Protein AF-A0ABC8R8D2-F1 (afdb_monomer_lite)

InterPro domains:
  IPR044807 E3 ubiquitin protein ligase DRIP1-like [PTHR46293] (1-75)

Foldseek 3Di:
DFLLVVLVVCCVVVVNPDSLQKFKDFPNDTDDRGHDPVNSVVVNCVNVDDPVNVVPDPDPPVPDDGDMDMDGDPPDDDPDDD

Organism: NCBI:txid185542

Sequence (82 aa):
MTVSTIRKYLKQKLNLMDESEVDVHCCGLKLNANLTLMDIEHLWLKYRVPDHAKAKAKWDVKEIVMELGYSRNKEFKVPKEN

Radius of gyration: 16.02 Å; chains: 1; bounding box: 34×20×53 Å

pLDDT: mean 80.53, std 16.45, range [46.38, 95.81]

Secondary structure (DSSP, 8-state):
-BHHHHHHHHHHHTT-S-GGGEEEEETTEEPPTT-BHHHHHHHHHHHH--TTTTTT----GGG-PPP-EEEE-TTPPPP---

Structure (mmCIF, N/CA/C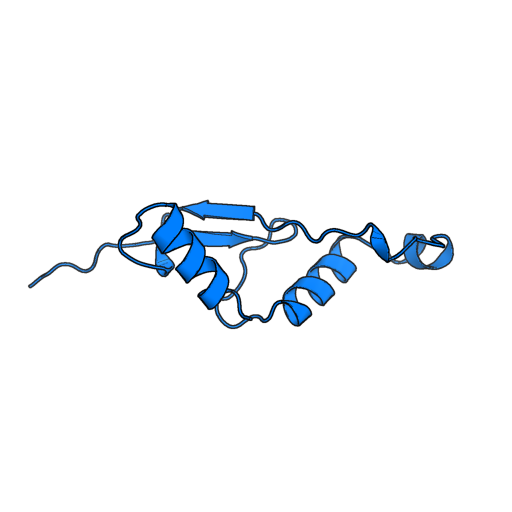/O backbone):
data_AF-A0ABC8R8D2-F1
#
_entry.id   AF-A0ABC8R8D2-F1
#
loop_
_atom_site.group_PDB
_atom_site.id
_atom_site.type_symbol
_atom_site.label_atom_id
_atom_site.label_alt_id
_atom_site.label_comp_id
_atom_site.label_asym_id
_atom_site.label_entity_id
_atom_site.label_seq_id
_atom_site.pdbx_PDB_ins_code
_atom_site.Cartn_x
_atom_site.Cartn_y
_atom_site.Cartn_z
_atom_site.occupancy
_atom_site.B_iso_or_equiv
_atom_site.auth_seq_id
_atom_site.auth_comp_id
_atom_site.auth_asym_id
_atom_site.auth_atom_id
_atom_site.pdbx_PDB_model_num
ATOM 1 N N . MET A 1 1 ? 5.300 11.569 0.256 1.00 83.31 1 MET A N 1
ATOM 2 C CA . MET A 1 1 ? 3.971 10.941 0.447 1.00 83.31 1 MET A CA 1
ATOM 3 C C . MET A 1 1 ? 4.179 9.470 0.775 1.00 83.31 1 MET A C 1
ATOM 5 O O . MET A 1 1 ? 5.024 8.854 0.130 1.00 83.31 1 MET A O 1
ATOM 9 N N . THR A 1 2 ? 3.475 8.938 1.776 1.00 94.56 2 THR A N 1
ATOM 10 C CA . THR A 1 2 ? 3.595 7.533 2.211 1.00 94.56 2 THR A CA 1
ATOM 11 C C . THR A 1 2 ? 2.306 6.756 1.971 1.00 94.56 2 THR A C 1
ATOM 13 O O . THR A 1 2 ? 1.254 7.343 1.700 1.00 94.56 2 THR A O 1
ATOM 16 N N . VAL A 1 3 ? 2.363 5.433 2.123 1.00 93.38 3 VAL A N 1
ATOM 17 C CA . VAL A 1 3 ? 1.178 4.567 2.083 1.00 93.38 3 VAL A CA 1
ATOM 18 C C . VAL A 1 3 ? 0.142 4.984 3.129 1.00 93.38 3 VAL A C 1
ATOM 20 O O . VAL A 1 3 ? -1.043 4.982 2.811 1.00 93.38 3 VAL A O 1
ATOM 23 N N . SER A 1 4 ? 0.539 5.420 4.331 1.00 94.25 4 SER A N 1
ATOM 24 C CA . SER A 1 4 ? -0.414 5.974 5.314 1.00 94.25 4 SER A CA 1
ATOM 25 C C . SER A 1 4 ? -1.181 7.178 4.750 1.00 94.25 4 SER A C 1
ATOM 27 O O . SER A 1 4 ? -2.393 7.263 4.918 1.00 94.25 4 SER A O 1
ATOM 29 N N . THR A 1 5 ? -0.538 8.069 3.981 1.00 95.12 5 THR A N 1
ATOM 30 C CA . THR A 1 5 ? -1.252 9.182 3.321 1.00 95.12 5 THR A CA 1
ATOM 31 C C . THR A 1 5 ? -2.309 8.679 2.330 1.00 95.12 5 THR A C 1
ATOM 33 O O . THR A 1 5 ? -3.421 9.202 2.297 1.00 95.12 5 THR A O 1
ATOM 36 N N . ILE A 1 6 ? -1.994 7.633 1.559 1.00 94.38 6 ILE A N 1
ATOM 37 C CA . ILE A 1 6 ? -2.936 7.002 0.621 1.00 94.38 6 ILE A CA 1
ATOM 38 C C . ILE A 1 6 ? -4.098 6.355 1.384 1.00 94.38 6 ILE A C 1
ATOM 40 O O . ILE A 1 6 ? -5.256 6.539 1.014 1.00 94.38 6 ILE A O 1
ATOM 44 N N . ARG A 1 7 ? -3.812 5.649 2.485 1.00 94.38 7 ARG A N 1
ATOM 45 C CA . ARG A 1 7 ? -4.839 5.046 3.347 1.00 94.38 7 ARG A CA 1
ATOM 46 C C . ARG A 1 7 ? -5.754 6.100 3.970 1.00 94.38 7 ARG A C 1
ATOM 48 O O . ARG A 1 7 ? -6.962 5.898 3.980 1.00 94.38 7 ARG A O 1
ATOM 55 N N . LYS A 1 8 ? -5.222 7.251 4.396 1.00 95.31 8 LYS A N 1
ATOM 56 C CA . LYS A 1 8 ? -6.019 8.397 4.883 1.00 95.31 8 LYS A CA 1
ATOM 57 C C . LYS A 1 8 ? -6.961 8.943 3.817 1.00 95.31 8 LYS A C 1
ATOM 59 O O . LYS A 1 8 ? -8.130 9.192 4.102 1.00 95.31 8 LYS A O 1
ATOM 64 N N . TYR A 1 9 ? -6.473 9.090 2.587 1.00 95.25 9 TYR A N 1
ATOM 65 C CA . TYR A 1 9 ? -7.312 9.495 1.461 1.00 95.25 9 TYR A CA 1
ATOM 66 C C . TYR A 1 9 ? -8.423 8.471 1.188 1.00 95.25 9 TYR A C 1
ATOM 68 O O . TYR A 1 9 ? -9.588 8.840 1.055 1.00 95.25 9 TYR A O 1
ATOM 76 N N . LEU A 1 10 ? -8.084 7.179 1.156 1.00 95.12 10 LEU A N 1
ATOM 77 C CA . LEU A 1 10 ? -9.054 6.103 0.943 1.00 95.12 10 LEU A CA 1
ATOM 78 C C . LEU A 1 10 ? -10.074 6.013 2.079 1.00 95.12 10 LEU A C 1
ATOM 80 O O . LEU A 1 10 ? -11.254 5.840 1.797 1.00 95.12 10 LEU A O 1
ATOM 84 N N . LYS A 1 11 ? -9.657 6.212 3.335 1.00 94.81 11 LYS A N 1
ATOM 85 C CA . LYS A 1 11 ? -10.559 6.323 4.486 1.00 94.81 11 LYS A CA 1
ATOM 86 C C . LYS A 1 11 ? -11.630 7.379 4.232 1.00 94.81 11 LYS A C 1
ATOM 88 O O . LYS A 1 11 ? -12.811 7.079 4.353 1.00 94.81 11 LYS A O 1
ATOM 93 N N . GLN A 1 12 ? -11.229 8.594 3.856 1.00 95.19 12 GLN A N 1
ATOM 94 C CA . GLN A 1 12 ? -12.172 9.684 3.587 1.00 95.19 12 GLN A CA 1
ATOM 95 C C . GLN A 1 12 ? -13.062 9.378 2.378 1.00 95.19 12 GLN A C 1
ATOM 97 O O . GLN A 1 12 ? -14.277 9.533 2.448 1.00 95.19 12 GLN A O 1
ATOM 102 N N . LYS A 1 13 ? -12.470 8.898 1.280 1.00 95.81 13 LYS A N 1
ATOM 103 C CA . LYS A 1 13 ? -13.183 8.615 0.027 1.00 95.81 13 LYS A CA 1
ATOM 104 C C . LYS A 1 13 ? -14.207 7.487 0.156 1.00 95.81 13 LYS A C 1
ATOM 106 O O . LYS A 1 13 ?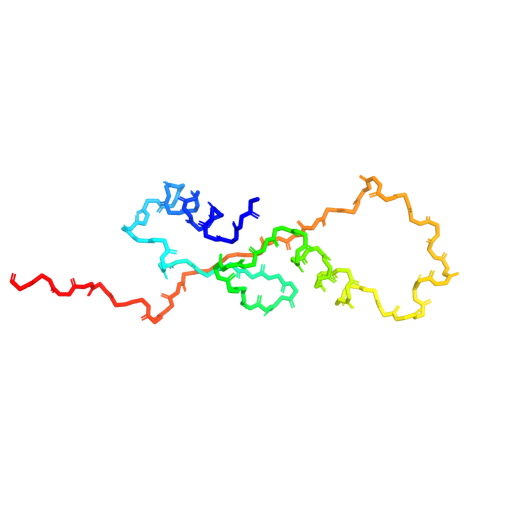 -15.239 7.524 -0.505 1.00 95.81 13 LYS A O 1
ATOM 111 N N . LEU A 1 14 ? -13.900 6.478 0.966 1.00 93.75 14 LEU A N 1
ATOM 112 C CA . LEU A 1 14 ? -14.721 5.283 1.162 1.00 93.75 14 LEU A CA 1
ATOM 113 C C . LEU A 1 14 ? -15.545 5.338 2.458 1.00 93.75 14 LEU A C 1
ATOM 115 O O . LEU A 1 14 ? -16.221 4.365 2.779 1.00 93.75 14 LEU A O 1
ATOM 119 N N . ASN A 1 15 ? -15.487 6.456 3.190 1.00 93.06 15 ASN A N 1
ATOM 120 C CA . ASN A 1 15 ? -16.154 6.663 4.475 1.00 93.06 15 ASN A CA 1
ATOM 121 C C . ASN A 1 15 ? -15.865 5.544 5.501 1.00 93.06 15 ASN A C 1
ATOM 123 O O . ASN A 1 15 ? -16.776 4.977 6.105 1.00 93.06 15 ASN A O 1
ATOM 127 N N . LEU A 1 16 ? -14.586 5.194 5.661 1.00 91.50 16 LEU A N 1
ATOM 128 C CA . LEU A 1 16 ? -14.129 4.215 6.652 1.00 91.50 16 LEU A CA 1
ATOM 129 C C . LEU A 1 16 ? -13.923 4.891 8.014 1.00 91.50 16 LEU A C 1
ATOM 131 O O . LEU A 1 16 ? -13.606 6.084 8.086 1.00 91.50 16 LEU A O 1
ATOM 135 N N . MET A 1 17 ? -14.055 4.130 9.100 1.00 90.44 17 MET A N 1
ATOM 136 C CA . MET A 1 17 ? -13.805 4.646 10.446 1.00 90.44 17 MET A CA 1
ATOM 137 C C . MET A 1 17 ? -12.307 4.834 10.691 1.00 90.44 17 MET A C 1
ATOM 139 O O . MET A 1 17 ? -11.896 5.851 11.261 1.00 90.44 17 MET A O 1
ATOM 143 N N . ASP A 1 18 ? -11.479 3.913 10.197 1.00 90.50 18 ASP A N 1
ATOM 144 C CA . ASP A 1 18 ? -10.030 3.937 10.402 1.00 90.50 18 ASP A CA 1
ATOM 145 C C . ASP A 1 18 ? -9.217 3.700 9.118 1.00 90.50 18 ASP A C 1
ATOM 147 O O . ASP A 1 18 ? -9.663 3.056 8.172 1.00 90.50 18 ASP A O 1
ATOM 151 N N . GLU A 1 19 ? -7.993 4.234 9.064 1.00 89.69 19 GLU A N 1
ATOM 152 C CA . GLU A 1 19 ? -7.098 4.045 7.914 1.00 89.69 19 GLU A CA 1
ATOM 153 C C . GLU A 1 19 ? -6.528 2.620 7.827 1.00 89.69 19 GLU A C 1
ATOM 155 O O . GLU A 1 19 ? -6.080 2.197 6.762 1.00 89.69 19 GLU A O 1
ATOM 160 N N . SER A 1 20 ? -6.553 1.860 8.925 1.00 89.69 20 SER A N 1
ATOM 161 C CA . SER A 1 20 ? -6.141 0.455 8.963 1.00 89.69 20 SER A CA 1
ATOM 162 C C . SER A 1 20 ? -7.202 -0.510 8.423 1.00 89.69 20 SER A C 1
ATOM 164 O O . SER A 1 20 ? -6.890 -1.681 8.192 1.00 89.69 20 SER A O 1
ATOM 166 N N . GLU A 1 21 ? -8.418 -0.026 8.137 1.00 91.12 21 GLU A N 1
ATOM 167 C CA . GLU A 1 21 ? -9.470 -0.782 7.442 1.00 91.12 21 GLU A CA 1
ATOM 168 C C . GLU A 1 21 ? -9.155 -1.052 5.973 1.00 91.12 21 GLU A C 1
ATOM 170 O O . GLU A 1 21 ? -9.834 -1.858 5.335 1.00 91.12 21 GLU A O 1
ATOM 175 N N . VAL A 1 22 ? -8.151 -0.378 5.413 1.00 93.56 22 VAL A N 1
ATOM 176 C CA . VAL A 1 22 ? -7.784 -0.510 4.009 1.00 93.56 22 VAL A CA 1
ATOM 177 C C . VAL A 1 22 ? -6.321 -0.898 3.862 1.00 93.56 22 VAL A C 1
ATOM 179 O O . VAL A 1 22 ? -5.408 -0.278 4.413 1.00 93.56 22 VAL A O 1
ATOM 182 N N . ASP A 1 23 ? -6.105 -1.931 3.062 1.00 94.19 23 ASP A N 1
ATOM 183 C CA . ASP A 1 23 ? -4.790 -2.334 2.605 1.00 94.19 23 ASP A CA 1
ATOM 184 C C . ASP A 1 23 ? -4.539 -1.762 1.213 1.00 94.19 23 ASP A C 1
ATOM 186 O O . ASP A 1 23 ? -5.431 -1.737 0.367 1.00 94.19 23 ASP A O 1
ATOM 190 N N . VAL A 1 24 ? -3.312 -1.299 0.981 1.00 94.00 24 VAL A N 1
ATOM 191 C CA . VAL A 1 24 ? -2.845 -0.804 -0.321 1.00 94.00 24 VAL A CA 1
ATOM 192 C C . VAL A 1 24 ? -1.861 -1.817 -0.872 1.00 94.00 24 VAL A C 1
ATOM 194 O O . VAL A 1 24 ? -0.990 -2.292 -0.139 1.00 94.00 24 VAL A O 1
ATOM 197 N N . HIS A 1 25 ? -2.008 -2.161 -2.143 1.00 93.56 25 HIS A N 1
ATOM 198 C CA . HIS A 1 25 ? -1.243 -3.201 -2.809 1.00 93.56 25 HIS A CA 1
ATOM 199 C C . HIS A 1 25 ? -0.506 -2.647 -4.032 1.00 93.56 25 HIS A C 1
ATOM 201 O O . HIS A 1 25 ? -1.015 -1.768 -4.724 1.00 93.56 25 HIS A O 1
ATOM 207 N N . CYS A 1 26 ? 0.656 -3.212 -4.343 1.00 91.44 26 CYS A N 1
ATOM 208 C CA . CYS A 1 26 ? 1.378 -2.974 -5.593 1.00 91.44 26 CYS A CA 1
ATOM 209 C C . CYS A 1 26 ? 1.957 -4.301 -6.090 1.00 91.44 26 CYS A C 1
ATOM 211 O O . CYS A 1 26 ? 2.481 -5.073 -5.288 1.00 91.44 26 CYS A O 1
ATOM 213 N N . CYS A 1 27 ? 1.823 -4.601 -7.386 1.00 86.00 27 CYS A N 1
ATOM 214 C CA . CYS A 1 27 ? 2.271 -5.874 -7.973 1.00 86.00 27 CYS A CA 1
ATOM 215 C C . CYS A 1 27 ? 1.746 -7.127 -7.232 1.00 86.00 27 CYS A C 1
ATOM 217 O O . CYS A 1 27 ? 2.450 -8.125 -7.119 1.00 86.00 27 CYS A O 1
ATOM 219 N N . GLY A 1 28 ? 0.528 -7.068 -6.678 1.00 85.56 28 GLY A N 1
ATOM 220 C CA . GLY A 1 28 ? -0.060 -8.159 -5.887 1.00 85.56 28 GLY A CA 1
ATOM 221 C C . GLY A 1 28 ? 0.449 -8.277 -4.442 1.00 85.56 28 GLY A C 1
ATOM 222 O O . GLY A 1 28 ? -0.008 -9.154 -3.714 1.00 85.56 28 GLY A O 1
ATOM 223 N N . LEU A 1 29 ? 1.350 -7.396 -3.996 1.00 88.75 29 LEU A N 1
ATOM 224 C CA . LEU A 1 29 ? 1.902 -7.389 -2.640 1.00 88.75 29 LEU A CA 1
ATOM 225 C C . LEU A 1 29 ? 1.258 -6.308 -1.774 1.00 88.75 29 LEU A C 1
ATOM 227 O O . LEU A 1 29 ? 1.132 -5.160 -2.198 1.00 88.75 29 LEU A O 1
ATOM 231 N N . LYS A 1 30 ? 0.914 -6.658 -0.531 1.00 92.12 30 LYS A N 1
ATOM 232 C CA . LYS A 1 30 ? 0.441 -5.711 0.486 1.00 92.12 30 LYS A CA 1
ATOM 233 C C . LYS A 1 30 ? 1.586 -4.808 0.949 1.00 92.12 30 LYS A C 1
ATOM 235 O O . LYS A 1 30 ? 2.638 -5.287 1.365 1.00 92.12 30 LYS A O 1
ATOM 240 N N . LEU A 1 31 ? 1.364 -3.498 0.896 1.00 93.25 31 LEU A N 1
ATOM 241 C CA . LEU A 1 31 ? 2.355 -2.486 1.244 1.00 93.25 31 LEU A CA 1
ATOM 242 C C . LEU A 1 31 ? 2.274 -2.086 2.720 1.00 93.25 31 LEU A C 1
ATOM 244 O O . LEU A 1 31 ? 1.187 -1.915 3.285 1.00 93.25 31 LEU A O 1
ATOM 248 N N . ASN A 1 32 ? 3.441 -1.868 3.327 1.00 92.69 32 ASN A N 1
ATOM 249 C CA . ASN A 1 32 ? 3.560 -1.309 4.670 1.00 92.69 32 ASN A CA 1
ATOM 250 C C . ASN A 1 32 ? 3.217 0.194 4.658 1.00 92.69 32 ASN A C 1
ATOM 252 O O . ASN A 1 32 ? 3.595 0.912 3.734 1.00 92.69 32 ASN A O 1
ATOM 256 N N . ALA A 1 33 ? 2.528 0.669 5.699 1.00 90.81 33 ALA A N 1
ATOM 257 C CA . ALA A 1 33 ? 2.107 2.062 5.862 1.00 90.81 33 ALA A CA 1
ATOM 258 C C . ALA A 1 33 ? 3.260 3.087 5.791 1.00 90.81 33 ALA A C 1
ATOM 260 O O . ALA A 1 33 ? 3.038 4.227 5.373 1.00 90.81 33 ALA A O 1
ATOM 261 N N . ASN A 1 34 ? 4.477 2.674 6.155 1.00 94.38 34 ASN A N 1
ATOM 262 C CA . ASN A 1 34 ? 5.659 3.535 6.207 1.00 94.38 34 ASN A CA 1
ATOM 263 C C . ASN A 1 34 ? 6.376 3.688 4.859 1.00 94.38 34 ASN A C 1
ATOM 265 O O . ASN A 1 34 ? 7.240 4.552 4.741 1.00 94.38 34 ASN A O 1
ATOM 269 N N . LEU A 1 35 ? 6.033 2.882 3.846 1.00 94.19 35 LEU A N 1
ATOM 270 C CA . LEU A 1 35 ? 6.670 2.982 2.532 1.00 94.19 35 LEU A CA 1
ATOM 271 C C . LEU A 1 35 ? 6.323 4.309 1.859 1.00 94.19 35 LEU A C 1
ATOM 273 O O . LEU A 1 35 ? 5.176 4.771 1.908 1.00 94.19 35 LEU A O 1
ATOM 277 N N . THR A 1 36 ? 7.314 4.916 1.214 1.00 95.25 36 THR A N 1
ATO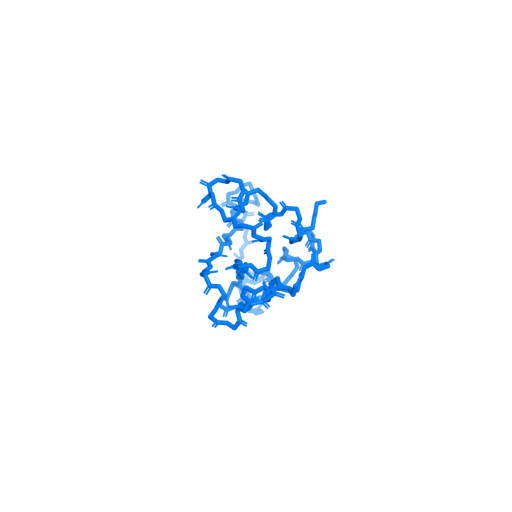M 278 C CA . THR A 1 36 ? 7.133 6.121 0.403 1.00 95.25 36 THR A CA 1
ATOM 279 C C . THR A 1 36 ? 6.737 5.766 -1.029 1.00 95.25 36 THR A C 1
ATOM 281 O O . THR A 1 36 ? 6.942 4.642 -1.476 1.00 95.25 36 THR A O 1
ATOM 284 N N . LEU A 1 37 ? 6.201 6.730 -1.785 1.00 90.75 37 LEU A N 1
ATOM 285 C CA . LEU A 1 37 ? 5.940 6.530 -3.218 1.00 90.75 37 LEU A CA 1
ATOM 286 C C . LEU A 1 37 ? 7.192 6.110 -4.003 1.00 90.75 37 LEU A C 1
ATOM 288 O O . LEU A 1 37 ? 7.073 5.249 -4.866 1.00 90.75 37 LEU A O 1
ATOM 292 N N . MET A 1 38 ? 8.370 6.652 -3.669 1.00 90.69 38 MET A N 1
ATOM 293 C CA . MET A 1 38 ? 9.629 6.257 -4.317 1.00 90.69 38 MET A CA 1
ATOM 294 C C . MET A 1 38 ? 9.994 4.802 -4.004 1.00 90.69 38 MET A C 1
ATOM 296 O O . MET A 1 38 ? 10.430 4.069 -4.885 1.00 90.69 38 MET A O 1
ATOM 300 N N . ASP A 1 39 ? 9.772 4.342 -2.768 1.00 91.88 39 ASP A N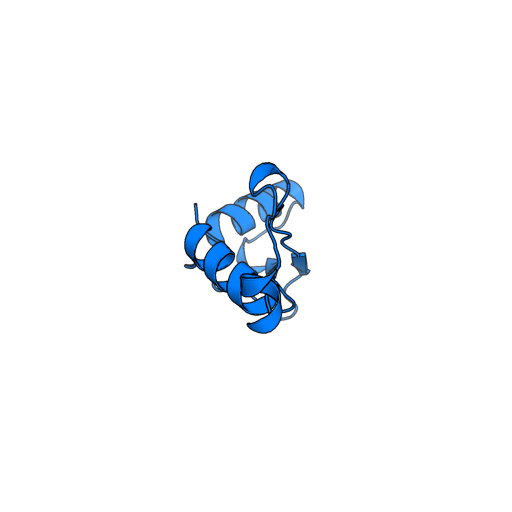 1
ATOM 301 C CA . ASP A 1 39 ? 10.022 2.938 -2.410 1.00 91.88 39 ASP A CA 1
ATOM 302 C C . ASP A 1 39 ? 9.095 1.990 -3.181 1.00 91.88 39 ASP A C 1
ATOM 304 O O . ASP A 1 39 ? 9.514 0.921 -3.633 1.00 91.88 39 ASP A O 1
ATOM 308 N N . ILE A 1 40 ? 7.831 2.389 -3.352 1.00 91.25 40 ILE A N 1
ATOM 309 C CA . ILE A 1 40 ? 6.840 1.610 -4.102 1.00 91.25 40 ILE A CA 1
ATOM 310 C C . ILE A 1 40 ? 7.180 1.606 -5.593 1.00 91.25 40 ILE A C 1
ATOM 312 O O . ILE A 1 40 ? 7.052 0.565 -6.231 1.00 91.25 40 ILE A O 1
ATOM 316 N N . GLU A 1 41 ? 7.651 2.726 -6.137 1.00 87.75 41 GLU A N 1
ATOM 317 C CA . GLU A 1 41 ? 8.099 2.836 -7.525 1.00 87.75 41 GLU A CA 1
ATOM 318 C C . GLU A 1 41 ? 9.293 1.917 -7.799 1.00 87.75 41 GLU A C 1
ATOM 320 O O . GLU A 1 41 ? 9.262 1.139 -8.751 1.00 87.75 41 GLU A O 1
ATOM 325 N N . HIS A 1 42 ? 10.307 1.916 -6.9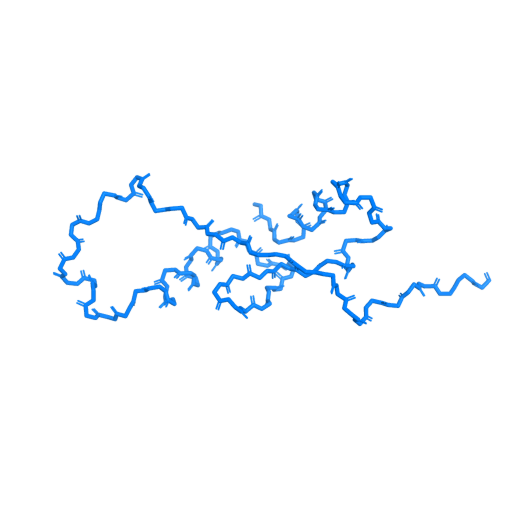29 1.00 87.44 42 HIS A N 1
ATOM 326 C CA . HIS A 1 42 ? 11.436 0.989 -7.042 1.00 87.44 42 HIS A CA 1
ATOM 327 C C . HIS A 1 42 ? 10.992 -0.476 -6.986 1.00 87.44 42 HIS A C 1
ATOM 329 O O . HIS A 1 42 ? 11.472 -1.305 -7.766 1.00 87.44 42 HIS A O 1
ATOM 335 N N . LEU A 1 43 ? 10.066 -0.805 -6.080 1.00 86.62 43 LEU A N 1
ATOM 336 C CA . LEU A 1 43 ? 9.487 -2.142 -5.991 1.00 86.62 43 LEU A CA 1
ATOM 337 C C . LEU A 1 43 ? 8.754 -2.495 -7.289 1.00 86.62 43 LEU A C 1
ATOM 339 O O . LEU A 1 43 ? 9.004 -3.544 -7.877 1.00 86.62 43 LEU A O 1
ATOM 343 N N . TRP A 1 44 ? 7.905 -1.603 -7.779 1.00 86.25 44 TRP A N 1
ATOM 344 C CA . TRP A 1 44 ? 7.128 -1.809 -8.991 1.00 86.25 44 TRP A CA 1
ATOM 345 C C . TRP A 1 44 ? 8.006 -1.981 -10.237 1.00 86.25 44 TRP A C 1
ATOM 347 O O . TRP A 1 44 ? 7.805 -2.925 -11.001 1.00 86.25 44 TRP A O 1
ATOM 357 N N . LEU A 1 45 ? 9.036 -1.146 -10.408 1.00 82.38 45 LEU A N 1
ATOM 358 C CA . LEU A 1 45 ? 10.017 -1.273 -11.491 1.00 82.38 45 LEU A CA 1
ATOM 359 C C . LEU A 1 45 ? 10.756 -2.614 -11.428 1.00 82.38 45 LEU A C 1
ATOM 361 O O . LEU A 1 45 ? 10.974 -3.250 -12.460 1.00 82.38 45 LEU A O 1
ATOM 365 N N . LYS A 1 46 ? 11.097 -3.081 -10.221 1.00 81.06 46 LYS A N 1
ATOM 366 C CA . LYS A 1 46 ? 11.738 -4.385 -10.018 1.00 81.06 46 LYS A CA 1
ATOM 367 C C . LYS A 1 46 ? 10.822 -5.553 -10.397 1.00 81.06 46 LYS A C 1
ATOM 369 O O . LYS A 1 46 ? 11.301 -6.512 -10.993 1.00 81.06 46 LYS A O 1
ATOM 374 N N . TYR A 1 47 ? 9.534 -5.490 -10.058 1.00 76.81 47 TYR A N 1
ATOM 375 C CA . TYR A 1 47 ? 8.575 -6.565 -10.350 1.00 76.81 47 TYR A CA 1
ATOM 376 C C . TYR A 1 47 ? 8.066 -6.551 -11.799 1.00 76.81 47 TYR A C 1
ATOM 378 O O . TYR A 1 47 ? 7.770 -7.611 -12.347 1.00 76.81 47 TYR A O 1
ATOM 386 N N . ARG A 1 48 ? 7.965 -5.377 -12.435 1.00 70.88 48 ARG A N 1
ATOM 387 C CA . ARG A 1 48 ? 7.459 -5.230 -13.811 1.00 70.88 48 ARG A CA 1
ATOM 388 C C . ARG A 1 48 ? 8.516 -5.517 -14.876 1.00 70.88 48 ARG A C 1
ATOM 390 O O . ARG A 1 48 ? 8.158 -5.901 -15.988 1.00 70.88 48 ARG A O 1
ATOM 397 N N . VAL A 1 49 ? 9.799 -5.326 -14.568 1.00 59.81 49 VAL A N 1
ATOM 398 C CA . VAL A 1 49 ? 10.877 -5.447 -15.553 1.00 59.81 49 VAL A CA 1
ATOM 399 C C . VAL A 1 49 ? 11.740 -6.680 -15.258 1.00 59.81 49 VAL A C 1
ATOM 401 O O . VAL A 1 49 ? 12.697 -6.580 -14.486 1.00 59.81 49 VAL A O 1
ATOM 404 N N . PRO A 1 50 ? 11.469 -7.845 -15.881 1.00 56.09 50 PRO A N 1
ATOM 405 C CA . PRO A 1 50 ? 12.454 -8.921 -15.907 1.00 56.09 50 PRO A CA 1
ATOM 406 C C . PRO A 1 50 ? 13.728 -8.400 -16.585 1.00 56.09 50 PRO A C 1
ATOM 408 O O . PRO A 1 50 ? 13.637 -7.671 -17.573 1.00 56.09 50 PRO A O 1
ATOM 411 N N . ASP A 1 51 ? 14.911 -8.764 -16.080 1.00 54.78 51 ASP A N 1
ATOM 412 C CA . ASP A 1 51 ? 16.212 -8.214 -16.515 1.00 54.78 51 ASP A CA 1
ATOM 413 C C . ASP A 1 51 ? 16.427 -8.204 -18.043 1.00 54.78 51 AS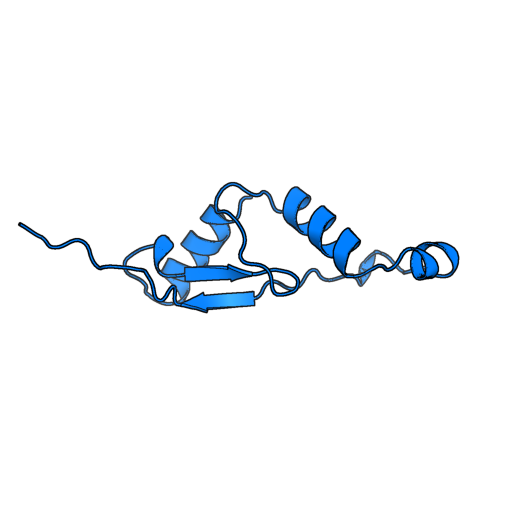P A C 1
ATOM 415 O O . ASP A 1 51 ? 17.118 -7.332 -18.564 1.00 54.78 51 ASP A O 1
ATOM 419 N N . HIS A 1 52 ? 15.766 -9.095 -18.791 1.00 47.69 52 HIS A N 1
ATOM 420 C CA . HIS A 1 52 ? 15.835 -9.144 -20.255 1.00 47.69 52 HIS A CA 1
ATOM 421 C C . HIS A 1 52 ? 15.146 -7.960 -20.978 1.00 47.69 52 HIS A C 1
ATOM 423 O O . HIS A 1 52 ? 15.488 -7.663 -22.123 1.00 47.69 52 HIS A O 1
ATOM 429 N N . ALA A 1 53 ? 14.198 -7.267 -20.336 1.00 50.59 53 ALA A N 1
ATOM 430 C CA . ALA A 1 53 ? 13.467 -6.139 -20.923 1.00 50.59 53 ALA A CA 1
ATOM 431 C C . ALA A 1 53 ? 14.207 -4.798 -20.758 1.00 50.59 53 ALA A C 1
ATOM 433 O O . ALA A 1 53 ? 14.022 -3.898 -21.577 1.00 50.59 53 ALA A O 1
ATOM 434 N N . LYS A 1 54 ? 15.117 -4.684 -19.775 1.00 51.00 54 LYS A N 1
ATOM 435 C CA . LYS A 1 54 ? 15.954 -3.484 -19.565 1.00 51.00 54 LYS A CA 1
ATOM 436 C C . LYS A 1 54 ? 16.879 -3.190 -20.751 1.00 51.00 54 LYS A C 1
ATOM 438 O O . LYS A 1 54 ? 17.224 -2.039 -20.978 1.00 51.00 54 LYS A O 1
ATOM 443 N N . ALA A 1 55 ? 17.258 -4.214 -21.521 1.00 50.19 55 ALA A N 1
ATOM 444 C CA . ALA A 1 55 ? 18.218 -4.090 -22.620 1.00 50.19 55 ALA A CA 1
ATOM 445 C C . ALA A 1 55 ? 17.602 -3.681 -23.976 1.00 50.19 55 ALA A C 1
ATOM 447 O O . ALA A 1 55 ? 18.337 -3.271 -24.871 1.00 50.19 55 ALA A O 1
ATOM 448 N N . LYS A 1 56 ? 16.276 -3.792 -24.163 1.00 47.69 56 LYS A N 1
ATOM 449 C CA . LYS A 1 56 ? 15.608 -3.526 -25.462 1.00 47.69 56 LYS A CA 1
ATOM 450 C C . LYS A 1 56 ? 14.602 -2.377 -25.450 1.00 47.69 56 LYS A C 1
ATOM 452 O O . LYS A 1 56 ? 14.125 -1.962 -26.503 1.00 47.69 56 LYS A O 1
ATOM 457 N N . ALA A 1 57 ? 14.282 -1.854 -24.281 1.00 49.09 57 ALA A N 1
ATOM 458 C CA . ALA A 1 57 ? 13.226 -0.883 -24.100 1.00 49.09 57 ALA A CA 1
ATOM 459 C C . ALA A 1 57 ? 13.772 0.554 -24.123 1.00 49.09 57 ALA A C 1
ATOM 461 O O . ALA A 1 57 ? 14.092 1.119 -23.081 1.00 49.09 57 ALA A O 1
ATOM 462 N N . LYS A 1 58 ? 13.812 1.191 -25.303 1.00 51.09 58 LYS A N 1
ATOM 463 C CA . LYS A 1 58 ? 13.646 2.656 -25.380 1.00 51.09 58 LYS A CA 1
ATOM 464 C C . LYS A 1 58 ? 12.205 2.966 -24.964 1.00 51.09 58 LYS A C 1
ATOM 466 O O . LYS A 1 58 ? 11.346 3.162 -25.815 1.00 51.09 58 LYS A O 1
ATOM 471 N N . TRP A 1 59 ? 11.898 2.866 -23.676 1.00 55.09 59 TRP A N 1
ATOM 472 C CA . TRP A 1 59 ? 10.582 3.234 -23.176 1.00 55.09 59 TRP A CA 1
ATOM 473 C C . TRP A 1 59 ? 10.530 4.742 -23.013 1.00 55.09 59 TRP A C 1
ATOM 475 O O . TRP A 1 59 ? 11.413 5.342 -22.399 1.00 55.09 59 TRP A O 1
ATOM 485 N N . ASP A 1 60 ? 9.496 5.339 -23.594 1.00 53.34 60 ASP A N 1
ATOM 486 C CA . ASP A 1 60 ? 9.114 6.711 -23.318 1.00 53.34 60 ASP A CA 1
ATOM 487 C C . ASP A 1 60 ? 8.663 6.737 -21.851 1.00 53.34 60 ASP A C 1
ATOM 489 O O . ASP A 1 60 ? 7.552 6.341 -21.498 1.00 53.34 60 ASP A O 1
ATOM 493 N N . VAL A 1 61 ? 9.590 7.091 -20.954 1.00 53.00 61 VAL A N 1
ATOM 494 C CA . VAL A 1 61 ? 9.422 7.057 -19.486 1.00 53.00 61 VAL A CA 1
ATOM 495 C C . VAL A 1 61 ? 8.186 7.863 -19.044 1.00 53.00 61 VAL A C 1
ATOM 497 O O . VAL A 1 61 ? 7.654 7.662 -17.956 1.00 53.00 61 VAL A O 1
ATOM 500 N N . LYS A 1 62 ? 7.680 8.725 -19.933 1.00 50.72 62 LYS A N 1
ATOM 501 C CA . LYS A 1 62 ? 6.489 9.555 -19.779 1.00 50.72 62 LYS A CA 1
ATOM 502 C C . LYS A 1 62 ? 5.155 8.794 -19.703 1.00 50.72 62 LYS A C 1
ATOM 504 O O . LYS A 1 62 ? 4.198 9.374 -19.201 1.00 50.72 62 LYS A O 1
ATOM 509 N N . GLU A 1 63 ? 5.069 7.538 -20.147 1.00 57.78 63 GLU A N 1
ATOM 510 C CA . GLU A 1 63 ? 3.799 6.773 -20.176 1.00 57.78 63 GLU A CA 1
ATOM 511 C C . GLU A 1 63 ? 3.704 5.660 -19.120 1.00 57.78 63 GLU A C 1
ATOM 513 O O . GLU A 1 63 ? 2.766 4.860 -19.082 1.00 57.78 63 GLU A O 1
ATOM 518 N N . ILE A 1 64 ? 4.682 5.589 -18.225 1.00 70.12 64 ILE A N 1
ATOM 519 C CA . ILE A 1 64 ? 4.790 4.517 -17.245 1.00 70.12 64 ILE A CA 1
ATOM 520 C C . ILE A 1 64 ? 4.018 4.926 -15.979 1.00 70.12 64 ILE A C 1
ATOM 522 O O . ILE A 1 64 ? 4.554 5.530 -15.057 1.00 70.12 64 ILE A O 1
ATOM 526 N N . VAL A 1 65 ? 2.723 4.599 -15.943 1.00 74.88 65 VAL A N 1
ATOM 527 C CA . VAL A 1 65 ? 1.865 4.826 -14.768 1.00 74.88 65 VAL A CA 1
ATOM 528 C C . VAL A 1 65 ? 2.017 3.672 -13.775 1.00 74.88 65 VAL A C 1
ATOM 530 O O . VAL A 1 65 ? 1.778 2.513 -14.118 1.00 74.88 65 VAL A O 1
ATOM 533 N N . MET A 1 66 ? 2.402 3.987 -12.536 1.00 85.19 66 MET A N 1
ATOM 534 C CA . MET A 1 66 ? 2.398 3.034 -11.425 1.00 85.19 66 MET A CA 1
ATOM 535 C C . MET A 1 66 ? 0.961 2.803 -10.942 1.00 85.19 66 MET A C 1
ATOM 537 O O . MET A 1 66 ? 0.295 3.728 -10.479 1.00 85.19 66 MET A O 1
ATOM 541 N N . GLU A 1 67 ? 0.492 1.560 -11.026 1.00 86.12 67 GLU A N 1
ATOM 542 C CA . GLU A 1 67 ? -0.841 1.164 -10.567 1.00 86.12 67 GLU A CA 1
ATOM 543 C C . GLU A 1 67 ? -0.798 0.660 -9.118 1.00 86.12 67 GLU A C 1
ATOM 545 O O . GLU A 1 67 ? 0.001 -0.215 -8.776 1.00 86.12 67 GLU A O 1
ATOM 550 N N . LEU A 1 68 ? -1.685 1.196 -8.274 1.00 92.00 68 LEU A N 1
ATOM 551 C CA . LEU A 1 68 ? -1.886 0.750 -6.895 1.00 92.00 68 LEU A CA 1
ATOM 552 C C . LEU A 1 68 ? -3.296 0.186 -6.728 1.00 92.00 68 LEU A C 1
ATOM 554 O O . LEU A 1 68 ? -4.285 0.857 -7.022 1.00 92.00 68 LEU A O 1
ATOM 558 N N . GLY A 1 69 ? -3.381 -1.031 -6.201 1.00 92.62 69 GLY A N 1
ATOM 559 C CA . GLY A 1 69 ? -4.638 -1.640 -5.780 1.00 92.62 69 GLY A CA 1
ATOM 560 C C . GLY A 1 69 ? -4.961 -1.304 -4.327 1.00 92.62 69 GLY A C 1
ATOM 561 O O . GLY A 1 69 ? -4.076 -0.956 -3.545 1.00 92.62 69 GLY A O 1
ATOM 562 N N . TYR A 1 70 ? -6.222 -1.450 -3.933 1.00 94.56 70 TYR A N 1
ATOM 563 C CA . TYR A 1 70 ? -6.612 -1.423 -2.525 1.00 94.56 70 TYR A CA 1
ATOM 564 C C . TYR A 1 70 ? -7.691 -2.464 -2.237 1.00 94.56 70 TYR A C 1
ATOM 566 O O . TYR A 1 70 ? -8.443 -2.864 -3.126 1.00 94.56 70 TYR A O 1
ATOM 574 N N . SER A 1 71 ? -7.760 -2.919 -0.990 1.00 93.56 71 SER A N 1
ATOM 575 C CA . SER A 1 71 ? -8.791 -3.851 -0.533 1.00 93.56 71 SER A CA 1
ATOM 576 C C . SER A 1 71 ? -9.149 -3.596 0.924 1.00 93.56 71 SER A C 1
ATOM 578 O O . SER A 1 71 ? -8.381 -2.972 1.657 1.00 93.56 71 SER A O 1
ATOM 580 N N . ARG A 1 72 ? -10.321 -4.069 1.355 1.00 92.06 72 ARG A N 1
ATOM 581 C CA . ARG A 1 72 ? -10.705 -3.970 2.763 1.00 92.06 72 ARG A CA 1
ATOM 582 C C . ARG A 1 72 ? -9.906 -4.979 3.584 1.00 92.06 72 ARG A C 1
ATOM 584 O O . ARG A 1 72 ? -9.902 -6.170 3.269 1.00 92.06 72 ARG A O 1
ATOM 591 N N . ASN A 1 73 ? -9.254 -4.495 4.632 1.00 88.31 73 ASN A N 1
ATOM 592 C CA . ASN A 1 73 ? -8.483 -5.311 5.551 1.00 88.31 73 ASN A CA 1
ATOM 593 C C . ASN A 1 73 ? -9.434 -6.209 6.355 1.00 88.31 73 ASN A C 1
ATOM 595 O O . ASN A 1 73 ? -10.221 -5.731 7.171 1.00 88.31 73 ASN A O 1
ATOM 599 N N . LYS A 1 74 ? -9.359 -7.522 6.123 1.00 77.69 74 LYS A N 1
ATOM 600 C CA . LYS A 1 74 ? -10.214 -8.521 6.787 1.00 77.69 74 LYS A CA 1
ATOM 601 C C . LYS A 1 74 ? -9.861 -8.741 8.259 1.00 77.69 74 LYS A C 1
ATOM 603 O O . LYS A 1 74 ? -10.669 -9.295 8.995 1.00 77.69 74 LYS A O 1
ATOM 608 N N . GLU A 1 75 ? -8.669 -8.330 8.679 1.00 76.25 75 GLU A N 1
ATOM 609 C CA . GLU A 1 75 ? -8.195 -8.467 10.059 1.00 76.25 75 GLU A CA 1
ATOM 610 C C . GLU A 1 75 ? -8.512 -7.237 10.913 1.00 76.25 75 GLU A C 1
ATOM 612 O O . GLU A 1 75 ? -8.252 -7.245 12.118 1.00 76.25 75 GLU A O 1
ATOM 617 N N . PHE A 1 76 ? -9.084 -6.184 10.319 1.00 73.94 76 PHE A N 1
ATOM 618 C CA . PHE A 1 76 ? -9.494 -5.012 11.076 1.00 73.94 76 PHE A CA 1
ATOM 619 C C . PHE A 1 76 ? -10.584 -5.388 12.084 1.00 73.94 76 PHE A C 1
ATOM 621 O O . PHE A 1 76 ? -11.683 -5.812 11.722 1.00 73.94 76 PHE A O 1
ATOM 628 N N . LYS A 1 77 ? -10.269 -5.215 13.367 1.00 74.06 77 LYS A N 1
ATOM 629 C CA . LYS A 1 77 ? -11.227 -5.329 14.464 1.00 74.06 77 LYS A CA 1
ATOM 630 C C . LYS A 1 77 ? -11.566 -3.920 14.919 1.00 74.06 77 LYS A C 1
ATOM 632 O O . LYS A 1 77 ? -10.668 -3.180 15.309 1.00 74.06 77 LYS A O 1
ATOM 637 N N . VAL A 1 78 ? -12.852 -3.577 14.890 1.00 70.19 78 VAL A N 1
ATOM 638 C CA . VAL A 1 78 ? -13.345 -2.342 15.511 1.00 70.19 78 VAL A CA 1
ATOM 639 C C . VAL A 1 78 ? -12.907 -2.364 16.982 1.00 70.19 78 VAL A C 1
ATOM 641 O O . VAL A 1 78 ? -13.159 -3.373 17.656 1.00 70.19 78 VAL A O 1
ATOM 644 N N . PRO A 1 79 ? -12.222 -1.322 17.488 1.00 63.59 79 PRO A N 1
ATOM 645 C CA . PRO A 1 79 ? -11.913 -1.228 18.907 1.00 63.59 79 PRO A CA 1
ATOM 646 C C . PRO A 1 79 ? -13.218 -1.327 19.701 1.00 63.59 79 PRO A C 1
ATOM 648 O O . PRO A 1 79 ? -14.161 -0.587 19.433 1.00 63.59 79 PRO A O 1
ATOM 651 N N . LYS A 1 80 ? -13.300 -2.274 20.641 1.00 51.12 80 LYS A N 1
ATOM 652 C CA . LYS A 1 80 ? -14.435 -2.342 21.564 1.00 51.12 80 LYS A CA 1
ATOM 653 C C . LYS A 1 80 ? -14.349 -1.114 22.470 1.00 51.12 80 LYS A C 1
ATOM 655 O O . LYS A 1 80 ? -13.374 -0.993 23.208 1.00 51.12 80 LYS A O 1
ATOM 660 N N . GLU A 1 81 ? -15.318 -0.210 22.377 1.00 59.12 81 GLU A N 1
ATOM 661 C CA . GLU A 1 81 ? -15.520 0.817 23.401 1.00 59.12 81 GLU A CA 1
ATOM 662 C C . GLU A 1 81 ? -15.862 0.103 24.719 1.00 59.12 81 GLU A C 1
ATOM 664 O O . GLU A 1 81 ? -16.773 -0.728 24.754 1.00 59.12 81 GLU A O 1
ATOM 669 N N . ASN A 1 82 ? -15.063 0.364 25.758 1.00 46.38 82 ASN A N 1
ATOM 670 C CA . ASN A 1 82 ? -15.342 -0.022 27.143 1.00 46.38 82 ASN A CA 1
ATOM 671 C C . ASN A 1 82 ? -16.083 1.114 27.843 1.00 46.38 82 ASN A C 1
ATOM 673 O O . ASN A 1 82 ? -15.701 2.280 27.587 1.00 46.38 82 ASN A O 1
#